Protein AF-C2EH38-F1 (afdb_monomer_lite)

Sequence (72 aa):
MNNQEKIEILKKDIRYRRTTIIIQMIFGLICIRMLQHGYDTMIAVIAAFEITLCLSDFNRIRRNSKELKKLQ

Foldseek 3Di:
DDLVVLLVVLVVLLVVLVVLLVVLVVLLVVLVVVCVVPNDPVSVVSNVVSVVSSVVSVVSSVVSVVVSVVSD

Secondary structure (DSSP, 8-state):
--HHHHHHHHHHHHHHHHHHHHHHHHHHHHHHHHHHHS--HHHHHHHHHHHHHHHHHHHHHHHHHHHHHHH-

Radius of gyration: 16.27 Å; chains: 1; bounding box: 33×20×45 Å

Structure (mmCIF, N/CA/C/O backbone):
data_AF-C2EH38-F1
#
_entry.id   AF-C2EH38-F1
#
loop_
_atom_site.group_PDB
_atom_site.id
_atom_site.type_symbol
_atom_site.label_atom_id
_atom_site.label_alt_id
_atom_site.label_comp_id
_atom_site.label_asym_id
_atom_site.label_entity_id
_atom_site.label_seq_id
_atom_site.pdbx_PDB_ins_code
_atom_site.Cartn_x
_atom_site.Cartn_y
_atom_site.Cartn_z
_atom_site.occupancy
_atom_site.B_iso_or_equiv
_atom_site.auth_seq_id
_atom_site.auth_comp_id
_atom_site.auth_asym_id
_atom_site.auth_atom_id
_atom_site.pdbx_PDB_model_num
ATOM 1 N N . MET A 1 1 ? -12.774 -11.356 21.349 1.00 66.50 1 MET A N 1
ATOM 2 C CA . MET A 1 1 ? -11.930 -10.160 21.150 1.00 66.50 1 MET A CA 1
ATOM 3 C C . MET A 1 1 ? -12.713 -8.963 21.645 1.00 66.50 1 MET A C 1
ATOM 5 O O . MET A 1 1 ? -13.863 -8.814 21.240 1.00 66.50 1 MET A O 1
ATOM 9 N N . ASN A 1 2 ? -12.148 -8.188 22.566 1.00 87.94 2 ASN A N 1
ATOM 10 C CA . ASN A 1 2 ? -12.813 -7.029 23.161 1.00 87.94 2 ASN A CA 1
ATOM 11 C C . ASN A 1 2 ? -12.922 -5.887 22.126 1.00 87.94 2 ASN A C 1
ATOM 13 O O . ASN A 1 2 ? -12.071 -5.756 21.242 1.00 87.94 2 ASN A O 1
ATOM 17 N N . ASN A 1 3 ? -13.953 -5.041 22.219 1.00 89.12 3 ASN A N 1
ATOM 18 C CA . ASN A 1 3 ? -14.132 -3.903 21.309 1.00 89.12 3 ASN A CA 1
ATOM 19 C C . ASN A 1 3 ? -12.939 -2.934 21.367 1.00 89.12 3 ASN A C 1
ATOM 21 O O . ASN A 1 3 ? -12.536 -2.403 20.333 1.00 89.12 3 ASN A O 1
ATOM 25 N N . GLN A 1 4 ? -12.320 -2.764 22.540 1.00 90.69 4 GLN A N 1
ATOM 26 C CA . GLN A 1 4 ? -11.103 -1.958 22.699 1.00 90.69 4 GLN A CA 1
ATOM 27 C C . GLN A 1 4 ? -9.902 -2.544 21.939 1.00 90.69 4 GLN A C 1
ATOM 29 O O . GLN A 1 4 ? -9.265 -1.827 21.170 1.00 90.69 4 GLN A O 1
ATOM 34 N N . GLU A 1 5 ? -9.650 -3.851 22.057 1.00 92.19 5 GLU A N 1
ATOM 35 C CA . GLU A 1 5 ? -8.583 -4.538 21.306 1.00 92.19 5 GLU A CA 1
ATOM 36 C C . GLU A 1 5 ? -8.795 -4.397 19.793 1.00 92.19 5 GLU A C 1
ATOM 38 O O . GLU A 1 5 ? -7.867 -4.119 19.032 1.00 92.19 5 GLU A O 1
ATOM 43 N N . LYS A 1 6 ? -10.049 -4.529 19.342 1.00 92.56 6 LYS A N 1
ATOM 44 C CA . LYS A 1 6 ? -10.408 -4.370 17.930 1.00 92.56 6 LYS A CA 1
ATOM 45 C C . LYS A 1 6 ? -10.137 -2.953 17.421 1.00 92.56 6 LYS A C 1
ATOM 47 O O . LYS A 1 6 ? -9.609 -2.785 16.322 1.00 92.56 6 LYS A O 1
ATOM 52 N N . ILE A 1 7 ? -10.465 -1.938 18.220 1.00 93.94 7 ILE A N 1
ATOM 53 C CA . ILE A 1 7 ? -10.190 -0.528 17.917 1.00 93.94 7 ILE A CA 1
ATOM 54 C C . ILE A 1 7 ? -8.683 -0.280 17.770 1.00 93.94 7 ILE A C 1
ATOM 56 O O . ILE A 1 7 ? -8.266 0.395 16.824 1.00 93.94 7 ILE A O 1
ATOM 60 N N . GLU A 1 8 ? -7.861 -0.824 18.667 1.00 95.31 8 GLU A N 1
ATOM 61 C CA . GLU A 1 8 ? -6.404 -0.664 18.616 1.00 95.31 8 GLU A CA 1
ATOM 62 C C . GLU A 1 8 ? -5.792 -1.308 17.373 1.00 95.31 8 GLU A C 1
ATOM 64 O O . GLU A 1 8 ? -5.002 -0.666 16.672 1.00 95.31 8 GLU A O 1
ATOM 69 N N . ILE A 1 9 ? -6.213 -2.532 17.044 1.00 95.56 9 ILE A N 1
ATOM 70 C CA . ILE A 1 9 ? -5.765 -3.244 15.841 1.00 95.56 9 ILE A CA 1
ATOM 71 C C . ILE A 1 9 ? -6.108 -2.439 14.582 1.00 95.56 9 ILE A C 1
ATOM 73 O O . ILE A 1 9 ? -5.238 -2.212 13.738 1.00 95.56 9 ILE A O 1
ATOM 77 N N . LEU A 1 10 ? -7.346 -1.945 14.469 1.00 94.94 10 LEU A N 1
ATOM 78 C CA . LEU A 1 10 ? -7.780 -1.153 13.316 1.00 94.94 10 LEU A CA 1
ATOM 79 C C . LEU A 1 10 ? -7.001 0.165 13.197 1.00 94.94 10 LEU A C 1
ATOM 81 O O . LEU A 1 10 ? -6.570 0.526 12.101 1.00 94.94 10 LEU A O 1
ATOM 85 N N . LYS A 1 11 ? -6.769 0.877 14.309 1.00 95.75 11 LYS A N 1
ATOM 86 C CA . LYS A 1 11 ? -5.967 2.114 14.316 1.00 95.75 11 LYS A CA 1
ATOM 87 C C . LYS A 1 11 ? -4.517 1.855 13.908 1.00 95.75 11 LYS A C 1
ATOM 89 O O . LYS A 1 11 ? -3.954 2.648 13.147 1.00 95.75 11 LYS A O 1
ATOM 94 N N . LYS A 1 12 ? -3.918 0.762 14.392 1.00 96.62 12 LYS A N 1
ATOM 95 C CA . LYS A 1 12 ? -2.551 0.358 14.042 1.00 96.62 12 LYS A CA 1
ATOM 96 C C . LYS A 1 12 ? -2.435 0.031 12.554 1.00 96.62 12 LYS A C 1
ATOM 98 O O . LYS A 1 12 ? -1.530 0.553 11.906 1.00 96.62 12 LYS A O 1
ATOM 103 N N . ASP A 1 13 ? -3.366 -0.751 12.005 1.00 95.88 13 ASP A N 1
ATOM 104 C CA . ASP A 1 13 ? -3.369 -1.103 10.580 1.00 95.88 13 ASP A CA 1
ATOM 105 C C . ASP A 1 13 ? -3.568 0.135 9.690 1.00 95.88 13 ASP A C 1
ATOM 107 O O . ASP A 1 13 ? -2.795 0.350 8.760 1.00 95.88 13 ASP A O 1
ATOM 111 N N . ILE A 1 14 ? -4.512 1.025 10.026 1.00 96.31 14 ILE A N 1
ATOM 112 C CA . ILE A 1 14 ? -4.710 2.286 9.288 1.00 96.31 14 ILE A CA 1
ATOM 113 C C . ILE A 1 14 ? -3.430 3.128 9.280 1.00 96.31 14 ILE A C 1
ATOM 115 O O . ILE A 1 14 ? -3.050 3.656 8.234 1.00 96.31 14 ILE A O 1
ATOM 119 N N . ARG A 1 15 ? -2.762 3.274 10.433 1.00 96.81 15 ARG A N 1
ATOM 120 C CA . ARG A 1 15 ? -1.521 4.055 10.536 1.00 96.81 15 ARG A CA 1
ATOM 121 C C . ARG A 1 15 ? -0.411 3.442 9.689 1.00 96.81 15 ARG A C 1
ATOM 123 O O . ARG A 1 15 ? 0.220 4.167 8.930 1.00 96.81 15 ARG A O 1
ATOM 130 N N . TYR A 1 16 ? -0.213 2.130 9.797 1.00 96.81 16 TYR A N 1
ATOM 131 C CA . TYR A 1 16 ? 0.783 1.401 9.016 1.00 96.81 16 TYR A CA 1
ATOM 132 C C . TYR A 1 16 ? 0.568 1.606 7.511 1.00 96.81 16 TYR A C 1
ATOM 134 O O . TYR A 1 16 ? 1.466 2.069 6.815 1.00 96.81 16 TYR A O 1
ATOM 142 N N . ARG A 1 17 ? -0.659 1.375 7.033 1.00 96.94 17 ARG A N 1
ATOM 143 C CA . ARG A 1 17 ? -1.016 1.487 5.612 1.00 96.94 17 ARG A CA 1
ATOM 144 C C . ARG A 1 17 ? -0.859 2.909 5.074 1.00 96.94 17 ARG A C 1
ATOM 146 O O . ARG A 1 17 ? -0.450 3.080 3.932 1.00 96.94 17 ARG A O 1
ATOM 153 N N . ARG A 1 18 ? -1.141 3.942 5.880 1.00 96.25 18 ARG A N 1
ATOM 154 C CA . ARG A 1 18 ? -0.894 5.342 5.483 1.00 96.25 18 ARG A CA 1
ATOM 155 C C . ARG A 1 18 ? 0.585 5.599 5.207 1.00 96.25 18 ARG A C 1
ATOM 157 O O . ARG A 1 18 ? 0.898 6.249 4.217 1.00 96.25 18 ARG A O 1
ATOM 164 N N . THR A 1 19 ? 1.474 5.081 6.052 1.00 95.69 19 THR A N 1
ATOM 165 C CA . THR A 1 19 ? 2.921 5.182 5.828 1.00 95.69 19 THR A CA 1
ATOM 166 C C . THR A 1 19 ? 3.333 4.438 4.561 1.00 95.69 19 THR A C 1
ATOM 168 O O . THR A 1 19 ? 4.091 4.979 3.760 1.00 95.69 19 THR A O 1
ATOM 171 N N . THR A 1 20 ? 2.798 3.235 4.343 1.00 95.88 20 THR A N 1
ATOM 172 C CA . THR A 1 20 ? 3.090 2.438 3.145 1.00 95.88 20 THR A CA 1
ATOM 173 C C . THR A 1 20 ? 2.688 3.162 1.857 1.00 95.88 20 THR A C 1
ATOM 175 O O . THR A 1 20 ? 3.505 3.236 0.945 1.00 95.88 20 THR A O 1
ATOM 178 N N . ILE A 1 21 ? 1.501 3.782 1.810 1.00 96.25 21 ILE A N 1
ATOM 179 C CA . ILE A 1 21 ? 1.043 4.563 0.645 1.00 96.25 21 ILE A CA 1
ATOM 180 C C . ILE A 1 21 ? 2.020 5.688 0.296 1.00 96.25 21 ILE A C 1
ATOM 182 O O . ILE A 1 21 ? 2.309 5.904 -0.875 1.00 96.25 21 ILE A O 1
ATOM 186 N N . ILE A 1 22 ? 2.552 6.403 1.292 1.00 95.00 22 ILE A N 1
ATOM 187 C CA . ILE A 1 22 ? 3.509 7.493 1.042 1.00 95.00 22 ILE A CA 1
ATOM 188 C C . ILE A 1 22 ? 4.769 6.948 0.362 1.00 95.00 22 ILE A C 1
ATOM 190 O O . ILE A 1 22 ? 5.237 7.522 -0.618 1.00 95.00 22 ILE A O 1
ATOM 194 N N . ILE A 1 23 ? 5.295 5.824 0.854 1.00 94.62 23 ILE A N 1
ATOM 195 C CA . ILE A 1 23 ? 6.491 5.184 0.294 1.00 94.62 23 ILE A CA 1
ATOM 196 C C . ILE A 1 23 ? 6.222 4.712 -1.141 1.00 94.62 23 ILE A C 1
ATOM 198 O O . ILE A 1 23 ? 6.987 5.045 -2.043 1.00 94.62 23 ILE A O 1
ATOM 202 N N . GLN A 1 24 ? 5.111 4.006 -1.363 1.00 95.19 24 GLN A N 1
ATOM 203 C CA . GLN A 1 24 ? 4.705 3.512 -2.683 1.00 95.19 24 GLN A CA 1
ATOM 204 C C . GLN A 1 24 ? 4.515 4.660 -3.686 1.00 95.19 24 GLN A C 1
ATOM 206 O O . GLN A 1 24 ? 4.971 4.579 -4.824 1.00 95.19 24 GLN A O 1
ATOM 211 N N . MET A 1 25 ? 3.907 5.777 -3.266 1.00 94.44 25 MET A N 1
ATOM 212 C CA . MET A 1 25 ? 3.769 6.968 -4.109 1.00 94.44 25 MET A CA 1
ATOM 213 C C . MET A 1 25 ? 5.125 7.557 -4.503 1.00 94.44 25 MET A C 1
ATOM 215 O O . MET A 1 25 ? 5.310 7.923 -5.661 1.00 94.44 25 MET A O 1
ATOM 219 N N . ILE A 1 26 ? 6.074 7.650 -3.566 1.00 95.19 26 ILE A N 1
ATOM 220 C CA . ILE A 1 26 ? 7.424 8.152 -3.854 1.00 95.19 26 ILE A CA 1
ATOM 221 C C . ILE A 1 26 ? 8.110 7.253 -4.891 1.00 95.19 26 ILE A C 1
ATOM 223 O O . ILE A 1 26 ? 8.605 7.764 -5.895 1.00 95.19 26 ILE A O 1
ATOM 227 N N . PHE A 1 27 ? 8.090 5.931 -4.696 1.00 94.88 27 PHE A N 1
ATOM 228 C CA . PHE A 1 27 ? 8.674 4.984 -5.650 1.00 94.88 27 PHE A CA 1
ATOM 229 C C . PHE A 1 27 ? 7.989 5.039 -7.017 1.00 94.88 27 PHE A C 1
ATOM 231 O O . PHE A 1 27 ? 8.669 5.169 -8.034 1.00 94.88 27 PHE A O 1
ATOM 238 N N . GLY A 1 28 ? 6.655 5.036 -7.054 1.00 94.31 28 GLY A N 1
ATOM 239 C CA . GLY A 1 28 ? 5.891 5.147 -8.295 1.00 94.31 28 GLY A CA 1
ATOM 240 C C . GLY A 1 28 ? 6.223 6.421 -9.077 1.00 94.31 28 GLY A C 1
ATOM 241 O O . GLY A 1 28 ? 6.446 6.360 -10.285 1.00 94.31 28 GLY A O 1
ATOM 242 N N . LEU A 1 29 ? 6.336 7.569 -8.398 1.00 94.62 29 LEU A N 1
ATOM 243 C CA . LEU A 1 29 ? 6.727 8.837 -9.025 1.00 94.62 29 LEU A CA 1
ATOM 244 C C . LEU A 1 29 ? 8.160 8.806 -9.570 1.00 94.62 29 LEU A C 1
ATOM 246 O O . LEU A 1 29 ? 8.403 9.329 -10.658 1.00 94.62 29 LEU A O 1
ATOM 250 N N . ILE A 1 30 ? 9.097 8.182 -8.850 1.00 95.00 30 ILE A N 1
ATOM 251 C CA . ILE A 1 30 ? 10.473 7.988 -9.329 1.00 95.00 30 ILE A CA 1
ATOM 252 C C . ILE A 1 30 ? 10.469 7.147 -10.610 1.00 95.00 30 ILE A C 1
ATOM 254 O O . ILE A 1 30 ? 11.065 7.560 -11.604 1.00 95.00 30 ILE A O 1
ATOM 258 N N . CYS A 1 31 ? 9.750 6.021 -10.628 1.00 94.56 31 CYS A N 1
ATOM 259 C CA . CYS A 1 31 ? 9.649 5.163 -11.809 1.00 94.56 31 CYS A CA 1
ATOM 260 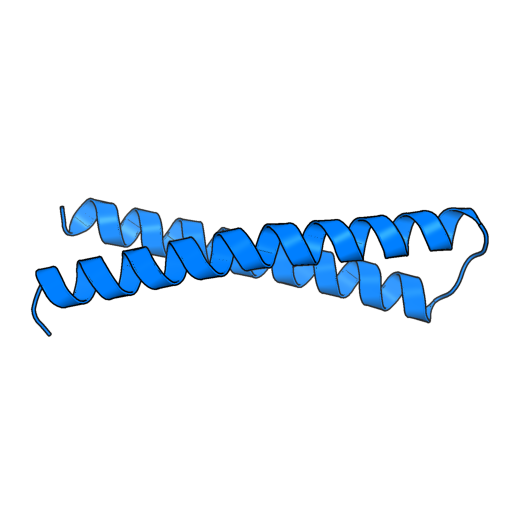C C . CYS A 1 31 ? 9.027 5.904 -13.003 1.00 94.56 31 CYS A C 1
ATOM 262 O O . CYS A 1 31 ? 9.578 5.867 -14.100 1.00 94.56 31 CYS A O 1
ATOM 264 N N . ILE A 1 32 ? 7.932 6.647 -12.796 1.00 93.12 32 ILE A N 1
ATOM 265 C CA . ILE A 1 32 ? 7.304 7.455 -13.856 1.00 93.12 32 ILE A CA 1
ATOM 266 C C . ILE A 1 32 ? 8.287 8.487 -14.418 1.00 93.12 32 ILE A C 1
ATOM 268 O O . ILE A 1 32 ? 8.363 8.668 -15.631 1.00 93.12 32 ILE A O 1
ATOM 272 N N . ARG A 1 33 ? 9.068 9.148 -13.557 1.00 94.12 33 ARG A N 1
ATOM 273 C CA . ARG A 1 33 ? 10.079 10.115 -13.996 1.00 94.12 33 ARG A CA 1
ATOM 274 C C . ARG A 1 33 ? 11.173 9.454 -14.832 1.00 94.12 33 ARG A C 1
ATOM 276 O O . ARG A 1 33 ? 11.597 10.030 -15.827 1.00 94.12 33 ARG A O 1
ATOM 283 N N . MET A 1 34 ? 11.610 8.248 -14.472 1.00 92.81 34 MET A N 1
ATOM 284 C CA . MET A 1 34 ? 12.590 7.503 -15.271 1.00 92.81 34 MET A CA 1
ATOM 285 C C . MET A 1 34 ? 12.052 7.172 -16.671 1.00 92.81 34 MET A C 1
ATOM 287 O O . MET A 1 34 ? 12.779 7.350 -17.644 1.00 92.81 34 MET A O 1
ATOM 291 N N . LEU A 1 35 ? 10.768 6.811 -16.793 1.00 92.25 35 LEU A N 1
ATOM 292 C CA . LEU A 1 35 ? 10.128 6.546 -18.093 1.00 92.25 35 LEU A CA 1
ATOM 293 C C . LEU A 1 35 ? 10.105 7.762 -19.025 1.00 92.25 35 LEU A C 1
ATOM 295 O O . LEU A 1 35 ? 10.099 7.597 -20.242 1.00 92.25 35 LEU A O 1
ATOM 299 N N . GLN A 1 36 ? 10.100 8.981 -18.475 1.00 86.62 36 GLN A N 1
ATOM 300 C CA . GLN A 1 36 ? 10.163 10.209 -19.276 1.00 86.62 36 GLN A CA 1
ATOM 301 C C . GLN A 1 36 ? 11.532 10.410 -19.942 1.00 86.62 36 GLN A C 1
ATOM 303 O O . GLN A 1 36 ? 11.612 11.080 -20.968 1.00 86.62 36 GLN A O 1
ATOM 308 N N . HIS A 1 37 ? 12.602 9.840 -19.379 1.00 87.50 37 HIS A N 1
ATOM 309 C CA . HIS A 1 37 ? 13.959 9.933 -19.927 1.00 87.50 37 HIS A CA 1
ATOM 310 C C . HIS A 1 37 ? 14.282 8.825 -20.939 1.00 87.50 37 HIS A C 1
ATOM 312 O O . HIS A 1 37 ? 15.224 8.958 -21.717 1.00 87.50 37 HIS A O 1
ATOM 318 N N . GLY A 1 38 ? 13.499 7.750 -20.945 1.00 85.31 38 GLY A N 1
ATOM 319 C CA . GLY A 1 38 ? 13.626 6.628 -21.862 1.00 85.31 38 GLY A CA 1
ATOM 320 C C . GLY A 1 38 ? 12.615 5.553 -21.490 1.00 85.31 38 GLY A C 1
ATOM 321 O O . GLY A 1 38 ? 12.433 5.249 -20.311 1.00 85.31 38 GLY A O 1
ATOM 322 N N . TYR A 1 39 ? 11.927 4.997 -22.485 1.00 84.56 39 TYR A N 1
ATOM 323 C CA . TYR A 1 39 ? 10.918 3.982 -22.217 1.00 84.56 39 TYR A CA 1
ATOM 324 C C . TYR A 1 39 ? 11.578 2.656 -21.821 1.00 84.56 39 TYR A C 1
ATOM 326 O O . TYR A 1 39 ? 12.293 2.052 -22.619 1.00 84.56 39 TYR A O 1
ATOM 334 N N . ASP A 1 40 ? 11.294 2.201 -20.601 1.00 93.56 40 ASP A N 1
ATOM 335 C CA . ASP A 1 40 ? 11.705 0.905 -20.066 1.00 93.56 40 ASP A CA 1
ATOM 336 C C . ASP A 1 40 ? 10.462 0.160 -19.562 1.00 93.56 40 ASP A C 1
ATOM 338 O O . ASP A 1 40 ? 9.794 0.569 -18.608 1.00 93.56 40 ASP A O 1
ATOM 342 N N . THR A 1 41 ? 10.139 -0.955 -20.215 1.00 92.75 41 THR A N 1
ATOM 343 C CA . THR A 1 41 ? 8.961 -1.766 -19.894 1.00 92.75 41 THR A CA 1
ATOM 344 C C . THR A 1 41 ? 8.979 -2.279 -18.452 1.00 92.75 41 THR A C 1
ATOM 346 O O . THR A 1 41 ? 7.929 -2.340 -17.813 1.00 92.75 41 THR A O 1
ATOM 349 N N . MET A 1 42 ? 10.147 -2.627 -17.905 1.00 95.38 42 MET A N 1
ATOM 350 C CA . MET A 1 42 ? 10.265 -3.115 -16.531 1.00 95.38 42 MET A CA 1
ATOM 351 C C . MET A 1 42 ? 9.944 -1.999 -15.535 1.00 95.38 42 MET A C 1
ATOM 353 O O . MET A 1 42 ? 9.165 -2.212 -14.605 1.00 95.38 42 MET A O 1
ATOM 357 N N . ILE A 1 43 ? 10.464 -0.790 -15.764 1.00 93.94 43 ILE A N 1
ATOM 358 C CA . ILE A 1 43 ? 10.145 0.380 -14.932 1.00 93.94 43 ILE A CA 1
ATOM 359 C C . ILE A 1 43 ? 8.652 0.724 -15.024 1.00 93.94 43 ILE A C 1
ATOM 361 O O . ILE A 1 43 ? 8.037 1.058 -14.010 1.00 93.94 43 ILE A O 1
ATOM 365 N N . ALA A 1 44 ? 8.043 0.594 -16.206 1.00 93.94 44 ALA A N 1
ATOM 366 C CA . ALA A 1 44 ? 6.609 0.813 -16.391 1.00 93.94 44 ALA A CA 1
ATOM 367 C C . ALA A 1 44 ? 5.760 -0.183 -15.590 1.00 93.94 44 ALA A C 1
ATOM 369 O O . ALA A 1 44 ? 4.785 0.214 -14.948 1.00 93.94 44 ALA A O 1
ATOM 370 N N . VAL A 1 45 ? 6.158 -1.458 -15.567 1.00 96.00 45 VAL A N 1
ATOM 371 C CA . VAL A 1 45 ? 5.499 -2.490 -14.754 1.00 96.00 45 VAL A CA 1
ATOM 372 C C . VAL A 1 45 ? 5.649 -2.196 -13.261 1.00 96.00 45 VAL A C 1
ATOM 374 O O . VAL A 1 45 ? 4.660 -2.276 -12.534 1.00 96.00 45 VAL A O 1
ATOM 377 N N . ILE A 1 46 ? 6.843 -1.803 -12.802 1.00 95.12 46 ILE A N 1
ATOM 378 C CA . ILE A 1 46 ? 7.074 -1.437 -11.395 1.00 95.12 46 ILE A CA 1
ATOM 379 C C . ILE A 1 46 ? 6.196 -0.241 -11.005 1.00 95.12 46 ILE A C 1
ATOM 381 O O . ILE A 1 46 ? 5.491 -0.304 -10.000 1.00 95.12 46 ILE A O 1
ATOM 385 N N . ALA A 1 47 ? 6.154 0.813 -11.827 1.00 94.62 47 ALA A N 1
ATOM 386 C CA . ALA A 1 47 ? 5.301 1.976 -11.581 1.00 94.62 47 ALA A CA 1
ATOM 387 C C . ALA A 1 47 ? 3.816 1.589 -11.464 1.00 94.62 47 ALA A C 1
ATOM 389 O O . ALA A 1 47 ? 3.129 2.009 -10.531 1.00 94.62 47 ALA A O 1
ATOM 390 N N . ALA A 1 48 ? 3.318 0.761 -12.387 1.00 95.00 48 ALA A N 1
ATOM 391 C CA . ALA A 1 48 ? 1.938 0.283 -12.364 1.00 95.00 48 ALA A CA 1
ATOM 392 C C . ALA A 1 48 ? 1.639 -0.577 -11.122 1.00 95.00 48 ALA A C 1
ATOM 394 O O . ALA A 1 48 ? 0.552 -0.481 -10.540 1.00 95.00 48 ALA A O 1
ATOM 395 N N . PHE A 1 49 ? 2.602 -1.391 -10.688 1.00 96.12 49 PHE A N 1
ATOM 396 C CA . PHE A 1 49 ? 2.483 -2.210 -9.488 1.00 96.12 49 PHE A CA 1
ATOM 397 C C . PHE A 1 49 ? 2.399 -1.352 -8.219 1.00 96.12 49 PHE A C 1
ATOM 399 O O . PHE A 1 49 ? 1.472 -1.535 -7.428 1.00 96.12 49 PHE A O 1
ATOM 406 N N . GLU A 1 50 ? 3.278 -0.359 -8.065 1.00 95.50 50 GLU A N 1
ATOM 407 C CA . GLU A 1 50 ? 3.258 0.580 -6.933 1.00 95.50 50 GLU A CA 1
ATOM 408 C C . GLU A 1 50 ? 1.928 1.349 -6.841 1.00 95.50 50 GLU A C 1
ATOM 410 O O . GLU A 1 50 ? 1.329 1.455 -5.766 1.00 95.50 50 GLU A O 1
ATOM 415 N N . ILE A 1 51 ? 1.393 1.811 -7.979 1.00 93.00 51 ILE A N 1
ATOM 416 C CA . ILE A 1 51 ? 0.072 2.462 -8.043 1.00 93.00 51 ILE A CA 1
ATOM 417 C C . ILE A 1 51 ? -1.039 1.494 -7.613 1.00 93.00 51 ILE A C 1
ATOM 419 O O . ILE A 1 51 ? -1.948 1.865 -6.865 1.00 93.00 51 ILE A O 1
ATOM 423 N N . THR A 1 52 ? -0.974 0.240 -8.059 1.00 96.00 52 THR A N 1
ATOM 424 C CA . THR A 1 52 ? -1.970 -0.782 -7.710 1.00 96.00 52 THR A CA 1
ATOM 425 C C . THR A 1 52 ? -1.958 -1.076 -6.209 1.00 96.00 52 THR A C 1
ATOM 427 O O . THR A 1 52 ? -3.021 -1.159 -5.582 1.00 96.00 52 THR A O 1
ATOM 430 N N . LEU A 1 53 ? -0.771 -1.176 -5.606 1.00 95.06 53 LEU A N 1
ATOM 431 C CA . LEU A 1 53 ? -0.629 -1.355 -4.164 1.00 95.06 53 LEU A CA 1
ATOM 432 C C . LEU A 1 53 ? -1.163 -0.146 -3.381 1.00 95.06 53 LEU A C 1
ATOM 434 O O . LEU A 1 53 ? -1.940 -0.347 -2.444 1.00 95.06 53 LEU A O 1
ATOM 438 N N . CYS A 1 54 ? -0.865 1.082 -3.824 1.00 96.00 54 CYS A N 1
ATOM 439 C CA . CYS A 1 54 ? -1.421 2.310 -3.242 1.00 96.00 54 CYS A CA 1
ATOM 440 C C . CYS A 1 54 ? -2.952 2.265 -3.169 1.00 96.00 54 CYS A C 1
ATOM 442 O O . CYS A 1 54 ? -3.554 2.540 -2.126 1.00 96.00 54 CYS A O 1
ATOM 444 N N . LEU A 1 55 ? -3.602 1.898 -4.277 1.00 95.00 55 LEU A N 1
ATOM 445 C CA . LEU A 1 55 ? -5.062 1.811 -4.353 1.00 95.00 55 LEU A CA 1
ATOM 446 C C . LEU A 1 55 ? -5.620 0.708 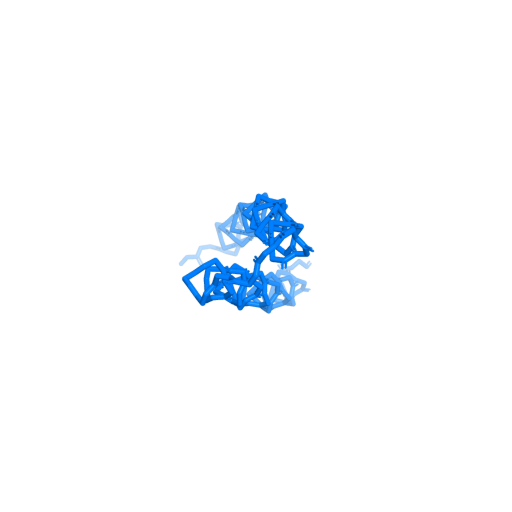-3.444 1.00 95.00 55 LEU A C 1
ATOM 448 O O . LEU A 1 55 ? -6.669 0.885 -2.814 1.00 95.00 55 LEU A O 1
ATOM 452 N N . SER A 1 56 ? -4.924 -0.425 -3.349 1.00 96.44 56 SER A N 1
ATOM 453 C CA . SER A 1 56 ? -5.297 -1.526 -2.458 1.00 96.44 56 SER A CA 1
ATOM 454 C C . SER A 1 56 ? -5.242 -1.105 -0.985 1.00 96.44 56 SER A C 1
ATOM 456 O O . SER A 1 56 ? -6.220 -1.286 -0.245 1.00 96.44 56 SER A O 1
ATOM 458 N N . ASP A 1 57 ? -4.148 -0.461 -0.574 1.00 96.56 57 ASP A N 1
ATOM 459 C CA . ASP A 1 57 ? -3.961 0.042 0.786 1.00 96.56 57 ASP A CA 1
ATOM 460 C C . ASP A 1 57 ? -4.973 1.147 1.114 1.00 96.56 57 ASP A C 1
ATOM 462 O O . ASP A 1 57 ? -5.585 1.125 2.188 1.00 96.56 57 ASP A O 1
ATOM 466 N N . PHE A 1 58 ? -5.262 2.046 0.168 1.00 96.19 58 PHE A N 1
ATOM 467 C CA . PHE A 1 58 ? -6.294 3.071 0.326 1.00 96.19 58 PHE A CA 1
ATOM 468 C C . PHE A 1 58 ? -7.679 2.456 0.568 1.00 96.19 58 PHE A C 1
ATOM 470 O O . PHE A 1 58 ? -8.393 2.834 1.504 1.00 96.19 58 PHE A O 1
ATOM 477 N N . ASN A 1 59 ? -8.057 1.456 -0.231 1.00 96.88 59 ASN A N 1
ATOM 478 C CA . ASN A 1 59 ? -9.323 0.749 -0.062 1.00 96.88 59 ASN A CA 1
ATOM 479 C C . ASN A 1 59 ? -9.402 0.027 1.289 1.00 96.88 59 ASN A C 1
ATOM 481 O O . ASN A 1 59 ? -10.463 0.009 1.925 1.00 96.88 59 ASN A O 1
ATOM 485 N N . ARG A 1 60 ? -8.287 -0.536 1.765 1.00 96.56 60 ARG A N 1
ATOM 486 C CA . ARG A 1 60 ? -8.214 -1.19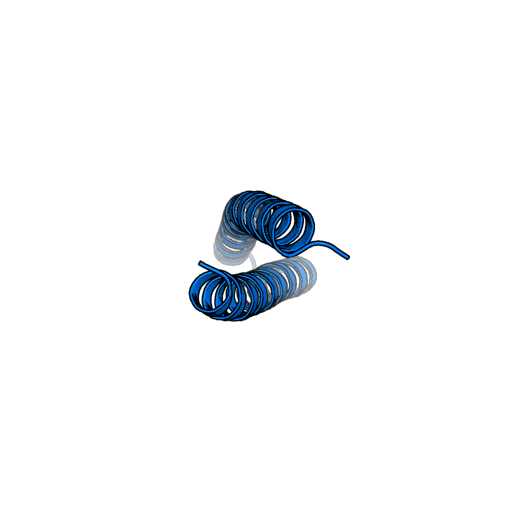0 3.075 1.00 96.56 60 ARG A CA 1
ATOM 487 C C . ARG A 1 60 ? -8.352 -0.191 4.221 1.00 96.56 60 ARG A C 1
ATOM 489 O O . ARG A 1 60 ? -9.186 -0.413 5.097 1.00 96.56 60 ARG A O 1
ATOM 496 N N . ILE A 1 61 ? -7.671 0.954 4.152 1.00 96.94 61 ILE A N 1
ATOM 497 C CA . ILE A 1 61 ? -7.854 2.069 5.094 1.00 96.94 61 IL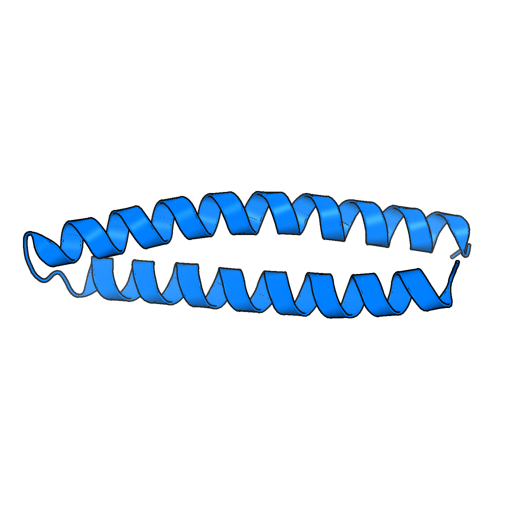E A CA 1
ATOM 498 C C . ILE A 1 61 ? -9.315 2.512 5.122 1.00 96.94 61 ILE A C 1
ATOM 500 O O . ILE A 1 61 ? -9.884 2.684 6.201 1.00 96.94 61 ILE A O 1
ATOM 504 N N . ARG A 1 62 ? -9.948 2.680 3.955 1.00 97.06 62 ARG A N 1
ATOM 505 C CA . ARG A 1 62 ? -11.350 3.103 3.854 1.00 97.06 62 ARG A CA 1
ATOM 506 C C . ARG A 1 62 ? -12.289 2.115 4.546 1.00 97.06 62 ARG A C 1
ATOM 508 O O . ARG A 1 62 ? -13.178 2.550 5.279 1.00 97.06 62 ARG A O 1
ATOM 515 N N . ARG A 1 63 ? -12.105 0.806 4.337 1.00 96.56 63 ARG A N 1
ATOM 516 C CA . ARG A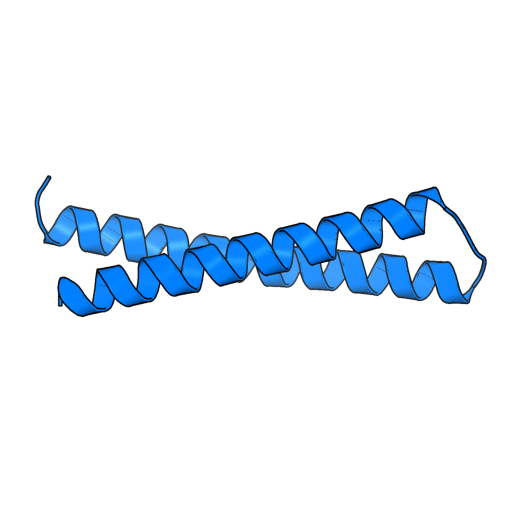 1 63 ? -12.894 -0.241 5.013 1.00 96.56 63 ARG A CA 1
ATOM 517 C C . ARG A 1 63 ? -12.670 -0.224 6.524 1.00 96.56 63 ARG A C 1
ATOM 519 O O . ARG A 1 63 ? -13.641 -0.109 7.267 1.00 96.56 63 ARG A O 1
ATOM 526 N N . ASN A 1 64 ? -11.415 -0.218 6.961 1.00 95.88 64 ASN A N 1
ATOM 527 C CA . ASN A 1 64 ? -11.062 -0.253 8.381 1.00 95.88 64 ASN A CA 1
ATOM 528 C C . ASN A 1 64 ? -11.527 1.010 9.115 1.00 95.88 64 ASN A C 1
ATOM 530 O O . ASN A 1 64 ? -11.987 0.937 10.247 1.00 95.88 64 ASN A O 1
ATOM 534 N N . SER A 1 65 ? -11.497 2.168 8.452 1.00 94.75 65 SER A N 1
ATOM 535 C CA . SER A 1 65 ? -12.010 3.425 9.011 1.00 94.75 65 SER A CA 1
ATOM 536 C C . SER A 1 65 ? -13.533 3.408 9.165 1.00 94.75 65 SER A C 1
ATOM 538 O O . SER A 1 65 ? -14.052 3.941 10.141 1.00 94.75 65 SER A O 1
ATOM 540 N N . LYS A 1 66 ? -14.266 2.799 8.219 1.00 96.38 66 LYS A N 1
ATOM 541 C CA . LYS A 1 66 ? -15.721 2.603 8.348 1.00 96.38 66 LYS A CA 1
ATOM 542 C C . LYS A 1 66 ? -16.055 1.655 9.495 1.00 96.38 66 LYS A C 1
ATOM 544 O O . LYS A 1 66 ? -17.024 1.899 10.199 1.00 96.38 66 LYS A O 1
ATOM 549 N N . GLU A 1 67 ? -15.283 0.586 9.660 1.00 94.31 67 GLU A N 1
ATOM 550 C CA . GLU A 1 67 ? -15.472 -0.364 10.756 1.00 94.31 67 GLU A CA 1
ATOM 551 C C . GLU A 1 67 ? -15.159 0.272 12.112 1.00 94.31 67 GLU A C 1
ATOM 553 O O . GLU A 1 67 ? -15.956 0.154 13.036 1.00 94.31 67 GLU A O 1
ATOM 558 N N . LEU A 1 68 ? -14.070 1.038 12.201 1.00 93.69 68 LEU A N 1
ATOM 559 C CA . LEU A 1 68 ? -13.698 1.780 13.401 1.00 93.69 68 LEU A CA 1
ATOM 560 C C . LEU A 1 68 ? -14.810 2.741 13.846 1.00 93.69 68 LEU A C 1
ATOM 562 O O . LEU A 1 68 ? -15.155 2.764 15.020 1.00 93.69 68 LEU A O 1
ATOM 566 N N . LYS A 1 69 ? -15.425 3.468 12.902 1.00 93.19 69 LYS A N 1
ATOM 567 C CA . LYS A 1 69 ? -16.556 4.375 13.173 1.00 93.19 69 LYS A CA 1
ATOM 568 C C . LYS A 1 69 ? -17.822 3.682 13.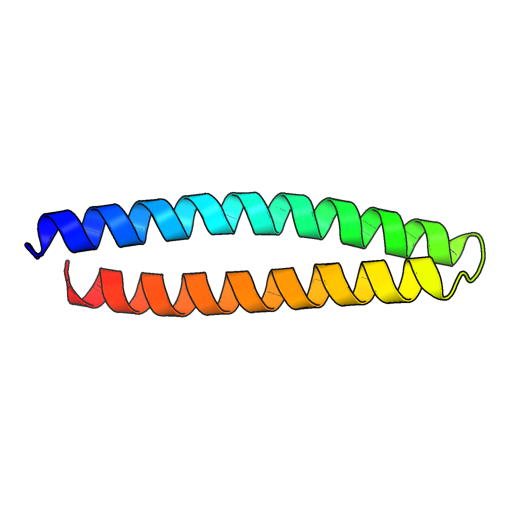685 1.00 93.19 69 LYS A C 1
ATOM 570 O O . LYS A 1 69 ? -18.683 4.366 14.210 1.00 93.19 69 LYS A O 1
ATOM 575 N N . LYS A 1 70 ? -17.981 2.371 13.475 1.00 93.75 70 LYS A N 1
ATOM 576 C CA . LYS A 1 70 ? -19.120 1.604 14.012 1.00 93.75 70 LYS A CA 1
ATOM 577 C C . LYS A 1 70 ? -18.872 1.105 15.438 1.00 93.75 70 LYS A C 1
ATOM 579 O O . LYS A 1 70 ? -19.813 0.670 16.087 1.00 93.75 70 LYS A O 1
ATOM 584 N N . LEU A 1 71 ? -17.608 1.072 15.863 1.00 88.56 71 LEU A N 1
ATOM 585 C CA . LEU A 1 71 ? -17.171 0.548 17.160 1.00 88.56 71 LEU A CA 1
ATOM 586 C C . LEU A 1 71 ? -16.908 1.656 18.192 1.00 88.56 71 LEU A C 1
ATOM 588 O O . LEU A 1 71 ? -16.750 1.338 19.368 1.00 88.56 71 LEU A O 1
ATOM 592 N N . GLN A 1 72 ? -16.806 2.912 17.745 1.00 77.94 72 GLN A N 1
ATOM 593 C CA . GLN A 1 72 ? -16.727 4.118 18.576 1.00 77.94 72 GLN A CA 1
ATOM 594 C C . GLN A 1 72 ? -18.107 4.750 18.702 1.00 77.94 72 GLN A C 1
ATOM 596 O O . GLN A 1 72 ? -18.387 5.264 19.803 1.00 77.94 72 GLN A O 1
#

pLDDT: mean 93.62, std 4.63, range [66.5, 97.06]

Organism: NCBI:txid1423799